Protein AF-A0AAV8ZSE7-F1 (afdb_monomer_lite)

Foldseek 3Di:
DPDPPDWQDFDWDQDPVVRDIDGFWTFDDDDPDDDPPDDDDGDTDGCVVCVVVVCCVVPPDPPD

Secondary structure (DSSP, 8-state):
------TT-EEEEEETTTTEEEEEEEEPP------TT-PPPPPEEEGGGGHHHHHHHHH-----

InterPro domains:
  IPR001254 Serine proteases, trypsin domain [PF00089] (8-54)
  IPR009003 Peptidase S1, PA clan [SSF50494] (8-58)

Organism: NCBI:txid1586634

Structure (mmCIF, N/CA/C/O backbone):
data_AF-A0AAV8ZSE7-F1
#
_entry.id   AF-A0AAV8ZSE7-F1
#
loop_
_atom_site.group_PDB
_atom_site.id
_atom_s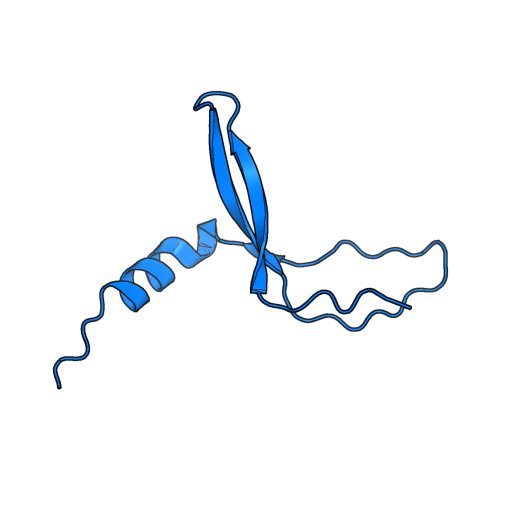ite.type_symbol
_atom_site.label_atom_id
_atom_site.label_alt_id
_atom_site.label_comp_id
_atom_site.label_asym_id
_atom_site.label_entity_id
_atom_site.label_seq_id
_atom_site.pdbx_PDB_ins_code
_atom_site.Cartn_x
_atom_site.Cartn_y
_atom_site.Cartn_z
_atom_site.occupancy
_atom_site.B_iso_or_equiv
_atom_site.auth_seq_id
_atom_site.auth_comp_id
_atom_site.auth_asym_id
_atom_site.auth_atom_id
_atom_site.pdbx_PDB_model_num
ATOM 1 N N . MET A 1 1 ? 16.893 13.994 -12.928 1.00 42.22 1 MET A N 1
ATOM 2 C CA . MET A 1 1 ? 15.726 13.090 -12.957 1.00 42.22 1 MET A CA 1
ATOM 3 C C . MET A 1 1 ? 15.048 13.205 -11.610 1.00 42.22 1 MET A C 1
ATOM 5 O O . MET A 1 1 ? 15.537 12.659 -10.634 1.00 42.22 1 MET A O 1
ATOM 9 N N . THR A 1 2 ? 14.026 14.047 -11.550 1.00 47.72 2 THR A N 1
ATOM 10 C CA . THR A 1 2 ? 13.171 14.269 -10.383 1.00 47.72 2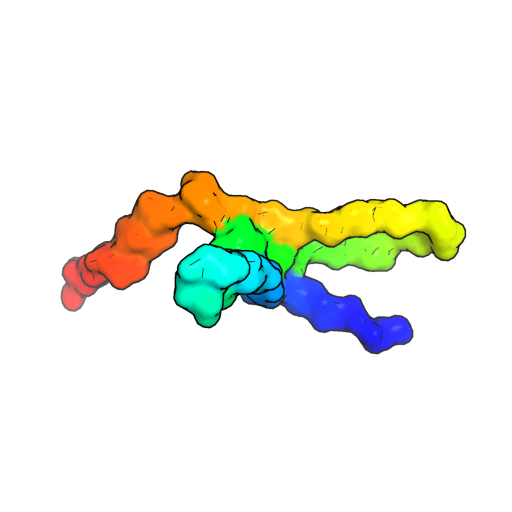 THR A CA 1
ATOM 11 C C . THR A 1 2 ? 12.134 13.159 -10.344 1.00 47.72 2 THR A C 1
ATOM 13 O O . THR A 1 2 ? 11.143 13.261 -11.049 1.00 47.72 2 THR A O 1
ATOM 16 N N . GLU A 1 3 ? 12.404 12.090 -9.603 1.00 49.62 3 GLU A N 1
ATOM 17 C CA . GLU A 1 3 ? 11.406 11.088 -9.203 1.00 49.62 3 GLU A CA 1
ATOM 18 C C . GLU A 1 3 ? 12.056 10.147 -8.186 1.00 49.62 3 GLU A C 1
ATOM 20 O O . GLU A 1 3 ? 12.279 8.954 -8.401 1.00 49.62 3 GLU A O 1
ATOM 25 N N . GLU A 1 4 ? 12.435 10.725 -7.051 1.00 53.59 4 GLU A N 1
ATOM 26 C CA . GLU A 1 4 ? 12.682 9.936 -5.854 1.00 53.59 4 GLU A CA 1
ATOM 27 C C . GLU A 1 4 ? 11.306 9.527 -5.306 1.00 53.59 4 GLU A C 1
ATOM 29 O O . GLU A 1 4 ? 10.706 10.190 -4.468 1.00 53.59 4 GLU A O 1
ATOM 34 N N . GLU A 1 5 ? 10.726 8.476 -5.889 1.00 58.88 5 GLU A N 1
ATOM 35 C CA . GLU A 1 5 ? 9.489 7.876 -5.390 1.00 58.88 5 GLU A CA 1
ATOM 36 C C . GLU A 1 5 ? 9.819 7.054 -4.141 1.00 58.88 5 GLU A C 1
ATOM 38 O O . GLU A 1 5 ? 10.196 5.876 -4.236 1.00 58.88 5 GLU A O 1
ATOM 43 N N . PHE A 1 6 ? 9.699 7.696 -2.978 1.00 67.12 6 PHE A N 1
ATOM 44 C CA . PHE A 1 6 ? 9.948 7.102 -1.669 1.00 67.12 6 PHE A CA 1
ATOM 45 C C . PHE A 1 6 ? 9.161 5.791 -1.488 1.00 67.12 6 PHE A C 1
ATOM 47 O O . PHE A 1 6 ? 7.967 5.692 -1.809 1.00 67.12 6 PHE A O 1
ATOM 54 N N . ALA A 1 7 ? 9.849 4.763 -0.981 1.00 82.62 7 ALA A N 1
ATOM 55 C CA . ALA A 1 7 ? 9.197 3.563 -0.467 1.00 82.62 7 ALA A CA 1
ATOM 56 C C . ALA A 1 7 ? 8.177 3.954 0.617 1.00 82.62 7 ALA A C 1
ATOM 58 O O . ALA A 1 7 ? 8.382 4.935 1.331 1.00 82.62 7 ALA A O 1
ATOM 59 N N . GLY A 1 8 ? 7.085 3.202 0.734 1.00 88.50 8 GLY A N 1
ATOM 60 C CA . GLY A 1 8 ? 6.003 3.508 1.676 1.00 88.50 8 GLY A CA 1
ATOM 61 C C . GLY A 1 8 ? 4.842 4.318 1.087 1.00 88.50 8 GLY A C 1
ATOM 62 O O . GLY A 1 8 ? 3.863 4.563 1.786 1.00 88.50 8 GLY A O 1
ATOM 63 N N . SER A 1 9 ? 4.902 4.708 -0.189 1.00 89.62 9 SER A N 1
ATOM 64 C CA . SER A 1 9 ? 3.815 5.444 -0.848 1.00 89.62 9 SER A CA 1
ATOM 65 C C . SER A 1 9 ? 2.597 4.536 -1.107 1.00 89.62 9 SER A C 1
ATOM 67 O O . SER A 1 9 ? 2.776 3.382 -1.506 1.00 89.62 9 SER A O 1
ATOM 69 N N . PRO A 1 10 ? 1.357 5.021 -0.917 1.00 92.75 10 PRO A N 1
ATOM 70 C CA . PRO A 1 10 ? 0.154 4.204 -1.071 1.00 92.75 10 PRO A CA 1
ATOM 71 C C . PRO A 1 10 ? -0.268 4.028 -2.539 1.00 92.75 10 PRO A C 1
ATOM 73 O O . PRO A 1 10 ? -0.201 4.959 -3.339 1.00 92.75 10 PRO A O 1
ATOM 76 N N . MET A 1 11 ? -0.790 2.846 -2.869 1.00 93.19 11 MET A N 1
ATOM 77 C CA . MET A 1 11 ? -1.616 2.596 -4.052 1.00 93.19 11 MET A CA 1
ATOM 78 C C . MET A 1 11 ? -3.070 2.432 -3.610 1.00 93.19 11 MET A C 1
ATOM 80 O O . MET A 1 11 ? -3.409 1.483 -2.897 1.00 93.19 11 MET A O 1
ATOM 84 N N . MET A 1 12 ? -3.923 3.341 -4.073 1.00 94.62 12 MET A N 1
ATOM 85 C CA . MET A 1 12 ? -5.352 3.350 -3.777 1.00 94.62 12 MET A CA 1
ATOM 86 C C . MET A 1 12 ? -6.155 2.945 -5.016 1.00 94.62 12 MET A C 1
ATOM 88 O O . MET A 1 12 ? -5.839 3.380 -6.122 1.00 94.62 12 MET A O 1
ATOM 92 N N . CYS A 1 13 ? -7.222 2.174 -4.822 1.00 94.25 13 CYS A N 1
ATOM 93 C CA . CYS A 1 13 ? -8.239 1.922 -5.844 1.00 94.25 13 CYS A CA 1
ATOM 94 C C . CYS A 1 13 ? -9.610 2.354 -5.337 1.00 94.25 13 CYS A C 1
ATOM 96 O O . CYS A 1 13 ? -9.936 2.137 -4.169 1.00 94.25 13 CYS A O 1
ATOM 98 N N . GLN A 1 14 ? -10.408 2.952 -6.216 1.00 95.50 14 GLN A N 1
ATOM 99 C CA . GLN A 1 14 ? -11.800 3.258 -5.927 1.00 95.50 14 GLN A CA 1
ATOM 100 C C . GLN A 1 14 ? -12.633 1.983 -6.078 1.00 95.50 14 GLN A C 1
ATOM 102 O O . GLN A 1 14 ? -12.486 1.248 -7.051 1.00 95.50 14 GLN A O 1
ATOM 107 N N . ASN A 1 15 ? -13.460 1.703 -5.076 1.00 90.75 15 ASN A N 1
ATOM 108 C CA . ASN A 1 15 ? -14.527 0.724 -5.163 1.00 90.75 15 ASN A CA 1
ATOM 109 C C . ASN A 1 15 ? -15.769 1.448 -5.688 1.00 90.75 15 ASN A C 1
ATOM 111 O O . ASN A 1 15 ? -16.325 2.294 -4.982 1.00 90.75 15 ASN A O 1
ATOM 115 N N . ASP A 1 16 ? -16.163 1.131 -6.919 1.00 88.25 16 ASP A N 1
ATOM 116 C CA . ASP A 1 16 ? -17.281 1.781 -7.606 1.00 88.25 16 ASP A CA 1
ATOM 117 C C . ASP A 1 16 ? -18.627 1.507 -6.915 1.00 88.25 16 ASP A C 1
ATOM 119 O O . ASP A 1 16 ? -19.500 2.370 -6.926 1.00 88.25 16 ASP A O 1
ATOM 123 N N . ASP A 1 17 ? -18.772 0.360 -6.244 1.00 91.12 17 ASP A N 1
ATOM 124 C CA . ASP A 1 17 ? -20.014 -0.023 -5.559 1.00 91.12 17 ASP A CA 1
ATOM 125 C C . ASP A 1 17 ? -20.210 0.715 -4.224 1.00 91.12 17 ASP A C 1
ATOM 127 O O . ASP A 1 17 ? -21.334 0.929 -3.772 1.00 91.12 17 ASP A O 1
ATOM 131 N N . GLU A 1 18 ? -19.111 1.089 -3.565 1.00 88.25 18 GLU A N 1
ATOM 132 C CA . GLU A 1 18 ? -19.129 1.665 -2.214 1.00 88.25 18 GLU A CA 1
ATOM 133 C C . GLU A 1 18 ? -18.754 3.152 -2.182 1.00 88.25 18 GLU A C 1
ATOM 135 O O . GLU A 1 18 ? -18.729 3.742 -1.100 1.00 88.25 18 GLU A O 1
ATOM 140 N N . GLU A 1 19 ? -18.414 3.743 -3.335 1.00 91.12 19 GLU A N 1
ATOM 141 C CA . GLU A 1 19 ? -17.853 5.099 -3.476 1.00 91.12 19 GLU A CA 1
ATOM 142 C C . GLU A 1 19 ? -16.659 5.358 -2.529 1.00 91.12 19 GLU A C 1
ATOM 144 O O . GLU A 1 19 ? -16.409 6.477 -2.072 1.00 91.12 19 GLU A O 1
ATOM 149 N N . ARG A 1 20 ? -15.897 4.304 -2.207 1.00 94.25 20 ARG A N 1
ATOM 150 C CA . ARG A 1 20 ? -14.806 4.330 -1.220 1.00 94.25 20 ARG A CA 1
ATOM 151 C C . ARG A 1 20 ? -13.465 4.018 -1.853 1.00 94.25 20 ARG A C 1
ATOM 153 O O . ARG A 1 20 ? -13.339 3.127 -2.685 1.00 94.25 20 ARG A O 1
ATOM 160 N N . TRP A 1 21 ? -12.431 4.699 -1.378 1.00 95.75 21 TRP A N 1
ATOM 161 C CA . TRP A 1 21 ? -11.051 4.402 -1.745 1.00 95.75 21 TRP A CA 1
ATOM 162 C C . TRP A 1 21 ? -10.457 3.363 -0.800 1.00 95.75 21 TRP A C 1
ATOM 164 O O . TRP A 1 21 ? -10.464 3.537 0.417 1.00 95.75 21 TRP A O 1
ATOM 174 N N . THR A 1 22 ? -9.903 2.299 -1.372 1.00 95.12 22 THR A N 1
ATOM 175 C CA . THR A 1 22 ? -9.257 1.207 -0.641 1.00 95.12 22 THR A CA 1
ATOM 176 C C . THR A 1 22 ? -7.758 1.220 -0.894 1.00 95.12 22 THR A C 1
ATOM 178 O O . THR A 1 22 ? -7.315 1.291 -2.040 1.00 95.12 22 THR A O 1
ATOM 181 N N . LEU A 1 23 ? -6.972 1.114 0.178 1.00 95.75 23 LEU A N 1
ATOM 182 C CA . LEU A 1 23 ? -5.528 0.914 0.100 1.00 95.75 23 LEU A CA 1
ATOM 183 C C . LEU A 1 23 ? -5.234 -0.536 -0.298 1.00 95.75 23 LEU A C 1
ATOM 185 O O . LEU A 1 23 ? -5.487 -1.456 0.481 1.00 95.75 23 LEU A O 1
ATOM 189 N N . ILE A 1 24 ? -4.689 -0.744 -1.496 1.00 96.06 24 ILE A N 1
ATOM 190 C CA . ILE A 1 24 ? -4.443 -2.092 -2.033 1.00 96.06 24 ILE A CA 1
ATOM 191 C C . ILE A 1 24 ? -2.961 -2.467 -2.095 1.00 96.06 24 ILE A C 1
ATOM 193 O O . ILE A 1 24 ? -2.629 -3.658 -2.086 1.00 96.06 24 ILE A O 1
ATOM 197 N N . GLY A 1 25 ? -2.071 -1.475 -2.106 1.00 95.81 25 GLY A N 1
ATOM 198 C CA . GLY A 1 25 ? -0.632 -1.683 -2.203 1.00 95.81 25 GLY A CA 1
ATOM 199 C C . GLY A 1 25 ? 0.171 -0.584 -1.521 1.00 95.81 25 GLY A C 1
ATOM 200 O O . GLY A 1 25 ? -0.299 0.543 -1.388 1.00 95.81 25 GLY A O 1
ATOM 201 N N . ILE A 1 26 ? 1.396 -0.908 -1.118 1.00 94.56 26 ILE A N 1
ATOM 202 C CA . ILE A 1 26 ? 2.400 0.061 -0.658 1.00 94.56 26 ILE A CA 1
ATOM 203 C C . ILE A 1 26 ? 3.654 -0.104 -1.513 1.00 94.56 26 ILE A C 1
ATOM 205 O O . ILE A 1 26 ? 4.059 -1.228 -1.809 1.00 94.56 26 ILE A O 1
ATOM 209 N N . THR A 1 27 ? 4.253 1.000 -1.958 1.00 90.19 27 THR A N 1
ATOM 210 C CA . THR A 1 27 ? 5.452 0.950 -2.798 1.00 90.19 27 THR A CA 1
ATOM 211 C C . THR A 1 27 ? 6.643 0.395 -2.024 1.00 90.19 27 THR A C 1
ATOM 213 O O . THR A 1 27 ? 6.985 0.874 -0.942 1.00 90.19 27 THR A O 1
ATOM 216 N N . ASN A 1 28 ? 7.355 -0.555 -2.624 1.00 85.94 28 ASN A N 1
ATOM 217 C CA . ASN A 1 28 ? 8.673 -0.956 -2.142 1.00 85.94 28 ASN A CA 1
ATOM 218 C C . ASN A 1 28 ? 9.765 -0.019 -2.686 1.00 85.94 28 ASN A C 1
ATOM 220 O O . ASN A 1 28 ? 9.535 0.795 -3.592 1.00 85.94 28 ASN A O 1
ATOM 224 N N . TRP A 1 29 ? 10.979 -0.158 -2.150 1.00 77.69 29 TRP A N 1
ATOM 225 C CA . TRP A 1 29 ? 12.166 0.489 -2.706 1.00 77.69 29 TRP A CA 1
ATOM 226 C C . TRP A 1 29 ? 12.505 -0.120 -4.072 1.00 77.69 29 TRP A C 1
ATOM 228 O O . TRP A 1 29 ? 12.398 -1.332 -4.269 1.00 77.69 29 T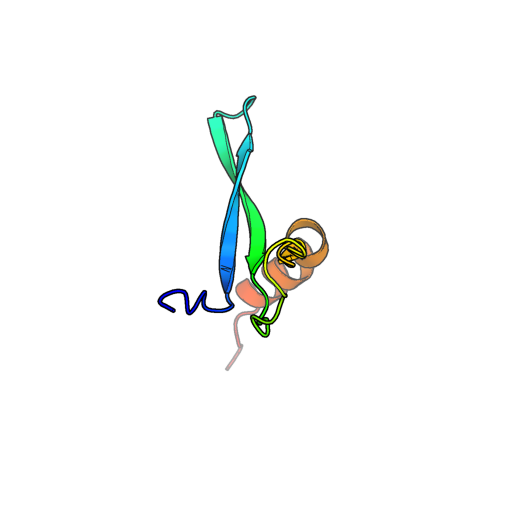RP A O 1
ATOM 238 N N . ARG A 1 30 ? 12.923 0.709 -5.032 1.00 74.50 30 ARG A N 1
ATOM 239 C CA . ARG A 1 30 ? 13.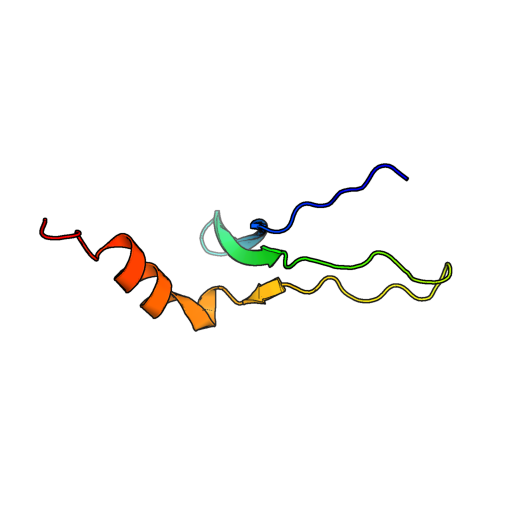378 0.239 -6.347 1.00 74.50 30 ARG A CA 1
ATOM 240 C C . ARG A 1 30 ? 14.625 0.989 -6.782 1.00 74.50 30 ARG A C 1
ATOM 242 O O . ARG A 1 30 ? 14.785 2.165 -6.475 1.00 74.50 30 ARG A O 1
ATOM 249 N N . ILE A 1 31 ? 15.442 0.333 -7.596 1.00 70.69 31 ILE A N 1
ATOM 250 C CA . ILE A 1 31 ? 16.491 1.000 -8.365 1.00 70.69 31 ILE A CA 1
ATOM 251 C C . ILE A 1 31 ? 15.886 1.383 -9.715 1.00 70.69 31 ILE A C 1
ATOM 253 O O . ILE A 1 31 ? 15.459 0.519 -10.483 1.00 70.69 31 ILE A O 1
ATOM 257 N N . ALA A 1 32 ? 15.820 2.681 -10.005 1.00 66.00 32 ALA A N 1
ATOM 258 C CA . ALA A 1 32 ? 15.385 3.169 -11.307 1.00 66.00 32 ALA A CA 1
ATOM 259 C C . ALA A 1 32 ? 16.498 2.924 -12.337 1.00 66.00 32 ALA A C 1
ATOM 261 O O . ALA A 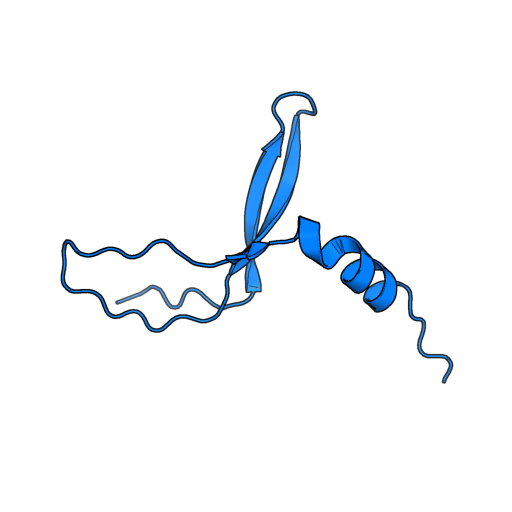1 32 ? 17.458 3.681 -12.400 1.00 66.00 32 ALA A O 1
ATOM 262 N N . CYS A 1 33 ? 16.398 1.847 -13.115 1.00 64.06 33 CYS A N 1
ATOM 263 C CA . CYS A 1 33 ? 17.323 1.542 -14.208 1.00 64.06 33 CYS A CA 1
ATOM 264 C C . CYS A 1 33 ? 16.606 0.708 -15.279 1.00 64.06 33 CYS A C 1
ATOM 266 O O . CYS A 1 33 ? 16.627 -0.525 -15.244 1.00 64.06 33 CYS A O 1
ATOM 268 N N . SER A 1 34 ? 16.002 1.385 -16.252 1.00 62.31 34 SER A N 1
ATOM 269 C CA . SER A 1 34 ? 15.591 0.773 -17.515 1.00 62.31 34 SER A CA 1
ATOM 270 C C . SER A 1 34 ? 16.073 1.636 -18.672 1.00 62.31 34 SER A C 1
ATOM 272 O O . SER A 1 34 ? 16.027 2.861 -18.598 1.00 62.31 34 SER A O 1
ATOM 274 N N . LYS A 1 35 ? 16.531 0.998 -19.754 1.00 67.88 35 LYS A N 1
ATOM 275 C CA . LYS A 1 35 ? 16.679 1.688 -21.041 1.00 67.88 35 LYS A CA 1
ATOM 276 C C . LYS A 1 35 ? 15.298 2.210 -21.457 1.00 67.88 35 LYS A C 1
ATOM 278 O O . LYS A 1 35 ? 14.302 1.526 -21.205 1.00 67.88 35 LYS A O 1
ATOM 283 N N . ASN A 1 36 ? 15.239 3.383 -22.092 1.00 64.50 36 ASN A N 1
ATOM 284 C CA . ASN A 1 36 ? 13.992 3.899 -22.669 1.00 64.50 36 ASN A CA 1
ATOM 285 C C . ASN A 1 36 ? 13.312 2.799 -23.501 1.00 64.50 36 ASN A C 1
ATOM 287 O O . ASN A 1 36 ? 13.960 2.177 -24.343 1.00 64.50 36 ASN A O 1
ATOM 291 N N . GLY A 1 37 ? 12.029 2.542 -23.235 1.00 65.88 37 GLY A N 1
ATOM 292 C CA . GLY A 1 37 ? 11.249 1.496 -23.907 1.00 65.88 37 GLY A CA 1
ATOM 293 C C . GLY A 1 37 ? 11.260 0.115 -23.237 1.00 65.88 37 GLY A C 1
ATOM 294 O O . GLY A 1 37 ? 10.674 -0.814 -23.781 1.00 65.88 37 GLY A O 1
ATOM 295 N N . THR A 1 38 ? 11.894 -0.062 -22.071 1.00 73.19 38 THR A N 1
ATOM 296 C CA . THR A 1 38 ? 11.785 -1.300 -21.265 1.00 73.19 38 THR A CA 1
ATOM 297 C C . THR A 1 38 ? 11.298 -0.988 -19.854 1.00 73.19 38 THR A C 1
ATOM 299 O O . THR A 1 38 ? 11.984 -1.236 -18.859 1.00 73.19 38 THR A O 1
ATOM 302 N N . GLU A 1 39 ? 10.121 -0.385 -19.752 1.00 72.25 39 GLU A N 1
ATOM 303 C CA . GLU A 1 39 ? 9.503 -0.104 -18.460 1.00 72.25 39 GLU A CA 1
ATOM 304 C C . GLU A 1 39 ? 9.149 -1.420 -17.763 1.00 72.25 39 GLU A C 1
ATOM 306 O O . GLU A 1 39 ? 8.563 -2.329 -18.352 1.00 72.25 39 GLU A O 1
ATOM 311 N N . ARG A 1 40 ? 9.567 -1.546 -16.503 1.00 75.25 40 ARG A N 1
ATOM 312 C CA . ARG A 1 40 ? 9.149 -2.652 -15.644 1.00 75.25 40 ARG A CA 1
ATOM 313 C C . ARG A 1 40 ? 7.965 -2.171 -14.811 1.00 75.25 40 ARG A C 1
ATOM 315 O O . ARG A 1 40 ? 8.012 -1.030 -14.348 1.00 75.25 40 ARG A O 1
ATOM 322 N N . PRO A 1 41 ? 6.948 -3.016 -14.575 1.00 81.50 41 PRO A N 1
ATOM 323 C CA . PRO A 1 41 ? 5.860 -2.662 -13.676 1.00 81.50 41 PRO A CA 1
ATOM 324 C C . PRO A 1 41 ? 6.399 -2.219 -12.315 1.00 81.50 41 PRO A C 1
ATOM 326 O O . PRO A 1 41 ? 7.368 -2.791 -11.801 1.00 81.50 41 PRO A O 1
ATOM 329 N N . ARG A 1 42 ? 5.764 -1.208 -11.717 1.00 82.12 42 ARG A N 1
ATOM 330 C CA . ARG A 1 42 ? 6.040 -0.851 -10.326 1.00 82.12 42 ARG A CA 1
ATOM 331 C C . ARG A 1 42 ? 5.582 -2.009 -9.438 1.00 82.12 42 ARG A C 1
ATOM 333 O O . ARG A 1 42 ? 4.487 -2.539 -9.606 1.00 82.12 42 ARG A O 1
ATOM 340 N N . MET A 1 43 ? 6.451 -2.401 -8.514 1.00 87.19 43 MET A N 1
ATOM 341 C CA . MET A 1 43 ? 6.152 -3.419 -7.514 1.00 87.19 43 MET A CA 1
ATOM 342 C C . MET A 1 43 ? 5.511 -2.767 -6.285 1.00 87.19 43 MET A C 1
ATOM 344 O O . MET A 1 43 ? 5.770 -1.599 -5.973 1.00 87.19 43 MET A O 1
ATOM 348 N N . TYR A 1 44 ? 4.644 -3.530 -5.625 1.00 91.44 44 TYR A N 1
ATOM 349 C CA . TYR A 1 44 ? 3.936 -3.118 -4.421 1.00 91.44 44 TYR A CA 1
ATOM 350 C C . TYR A 1 44 ? 3.744 -4.317 -3.505 1.00 91.44 44 TYR A C 1
ATOM 352 O O . TYR A 1 44 ? 3.470 -5.425 -3.974 1.00 91.44 44 TYR A O 1
ATOM 360 N N . ASP A 1 45 ? 3.805 -4.073 -2.203 1.00 94.00 45 ASP A N 1
ATOM 361 C CA . ASP A 1 45 ? 3.404 -5.057 -1.210 1.00 94.00 45 ASP A CA 1
ATOM 362 C C . ASP A 1 45 ? 1.877 -5.106 -1.143 1.00 94.00 45 ASP A C 1
ATOM 364 O O . ASP A 1 45 ? 1.214 -4.097 -0.894 1.00 94.00 45 ASP A O 1
ATOM 368 N N . LYS A 1 46 ? 1.301 -6.286 -1.398 1.00 95.69 46 LYS A N 1
ATOM 369 C CA . LYS A 1 46 ? -0.153 -6.480 -1.437 1.00 95.69 46 LYS A CA 1
ATOM 370 C C . LYS A 1 46 ? -0.741 -6.403 -0.031 1.00 95.69 46 LYS A C 1
ATOM 372 O O . LYS A 1 46 ? -0.493 -7.275 0.806 1.00 95.69 46 LYS A O 1
ATOM 377 N N . ILE A 1 47 ? -1.597 -5.412 0.204 1.00 96.50 47 ILE A N 1
ATOM 378 C CA . ILE A 1 47 ? -2.122 -5.127 1.546 1.00 96.50 47 ILE A CA 1
ATOM 379 C C . ILE A 1 47 ? -3.083 -6.207 2.023 1.00 96.50 47 ILE A C 1
ATOM 381 O O . ILE A 1 47 ? -2.976 -6.653 3.162 1.00 96.50 47 ILE A O 1
ATOM 385 N N . ALA A 1 48 ? -3.942 -6.713 1.136 1.00 96.12 48 ALA A N 1
ATOM 386 C CA . ALA A 1 48 ? -4.920 -7.749 1.472 1.00 96.12 48 ALA A CA 1
ATOM 387 C C . ALA A 1 48 ? -4.289 -9.006 2.109 1.00 96.12 48 ALA A C 1
ATOM 389 O O . ALA A 1 48 ? -4.878 -9.595 3.010 1.00 96.12 48 ALA A O 1
ATOM 390 N N . SER A 1 49 ? -3.079 -9.391 1.688 1.00 96.81 49 SER A N 1
ATOM 391 C CA . SER A 1 49 ? -2.375 -10.561 2.232 1.00 96.81 49 SER A CA 1
ATOM 392 C C . SER A 1 49 ? -1.810 -10.339 3.641 1.00 96.81 49 SER A C 1
ATOM 394 O O . SER A 1 49 ? -1.510 -11.305 4.332 1.00 96.81 49 SER A O 1
ATOM 396 N N . ASN A 1 50 ? -1.662 -9.081 4.066 1.00 95.88 50 ASN A N 1
ATOM 397 C CA . ASN A 1 50 ? -0.974 -8.689 5.297 1.00 95.88 50 ASN A CA 1
ATOM 398 C C . ASN A 1 50 ? -1.920 -8.112 6.365 1.00 95.88 50 ASN A C 1
ATOM 400 O O . ASN A 1 50 ? -1.468 -7.720 7.436 1.00 95.88 50 ASN A O 1
ATOM 404 N N . VAL A 1 51 ? -3.233 -8.062 6.108 1.00 96.62 51 VAL A N 1
ATOM 405 C CA . VAL A 1 51 ? -4.207 -7.383 6.984 1.00 96.62 51 VAL A CA 1
ATOM 406 C C . VAL A 1 51 ? -4.189 -7.912 8.421 1.00 96.62 51 VAL A C 1
ATOM 408 O O . VAL A 1 51 ? -4.312 -7.120 9.352 1.00 96.62 51 VAL A O 1
ATOM 411 N N . ASN A 1 52 ? -4.030 -9.223 8.621 1.00 96.50 52 ASN A N 1
ATOM 412 C CA . ASN A 1 52 ? -3.997 -9.803 9.967 1.00 96.50 52 ASN A CA 1
ATOM 413 C C . ASN A 1 52 ? -2.779 -9.310 10.754 1.00 96.50 52 ASN A C 1
ATOM 415 O O . ASN A 1 52 ? -2.947 -8.752 11.832 1.00 96.50 52 ASN A O 1
ATOM 419 N N . TRP A 1 53 ? -1.586 -9.396 10.159 1.00 96.19 53 TRP A N 1
ATOM 420 C CA . TRP A 1 53 ? -0.357 -8.880 10.762 1.00 96.19 53 TRP A CA 1
ATOM 421 C C . TRP A 1 53 ? -0.435 -7.372 11.044 1.00 96.19 53 TRP A C 1
ATOM 423 O O . TRP A 1 53 ? -0.027 -6.924 12.115 1.00 96.19 53 TRP A O 1
ATOM 433 N N . ILE A 1 54 ? -1.003 -6.585 10.121 1.00 95.56 54 ILE A N 1
ATOM 434 C CA . ILE A 1 54 ? -1.205 -5.142 10.327 1.00 95.56 54 ILE A CA 1
ATOM 435 C C . ILE A 1 54 ? -2.092 -4.908 11.553 1.00 95.56 54 ILE A C 1
ATOM 437 O O . ILE A 1 54 ? -1.743 -4.104 12.412 1.00 95.56 54 ILE A O 1
ATOM 441 N N . ARG A 1 55 ? -3.224 -5.618 11.657 1.00 95.81 55 ARG A N 1
ATOM 442 C CA . ARG A 1 55 ? -4.148 -5.500 12.796 1.00 95.81 55 ARG A CA 1
ATOM 443 C C . ARG A 1 55 ? -3.483 -5.894 14.106 1.00 95.81 55 ARG A C 1
ATOM 445 O O . ARG A 1 55 ? -3.601 -5.155 15.076 1.00 95.81 55 ARG A O 1
ATOM 452 N N . GLU A 1 56 ? -2.779 -7.017 14.133 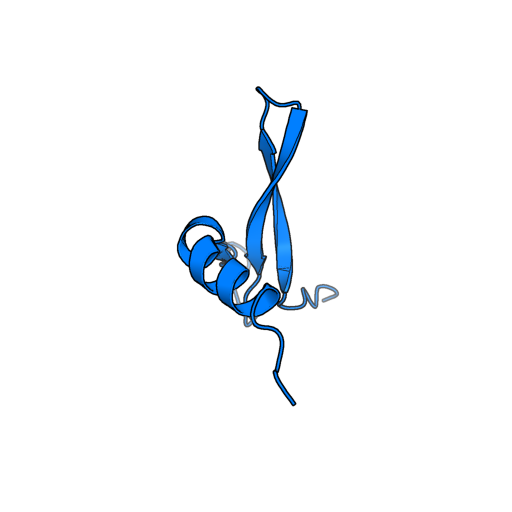1.00 96.00 56 GLU A N 1
ATOM 453 C CA . GLU A 1 56 ? -2.027 -7.465 15.308 1.00 96.00 56 GLU A CA 1
ATOM 454 C C . GLU A 1 56 ? -1.001 -6.408 15.735 1.00 96.00 56 GLU A C 1
ATOM 456 O O . GLU A 1 56 ? -0.965 -6.016 16.896 1.00 96.00 56 GLU A O 1
ATOM 461 N N . SER A 1 57 ? -0.249 -5.855 14.784 1.00 95.38 57 SER A N 1
ATOM 462 C CA . SER A 1 57 ? 0.793 -4.861 15.060 1.00 95.38 57 SER A CA 1
ATOM 463 C C . SER A 1 57 ? 0.243 -3.547 15.621 1.00 95.38 57 SER A C 1
ATOM 465 O O . SER A 1 57 ? 0.846 -2.976 16.521 1.00 95.38 57 SER A O 1
ATOM 467 N N . ILE A 1 58 ? -0.899 -3.057 15.118 1.00 94.62 58 ILE A N 1
ATOM 468 C CA . ILE A 1 58 ? -1.495 -1.793 15.599 1.00 94.62 58 ILE A CA 1
ATOM 469 C C . ILE A 1 58 ? -2.326 -1.958 16.877 1.00 94.62 58 ILE A C 1
ATOM 471 O O . ILE A 1 58 ? -2.615 -0.968 17.544 1.00 94.62 58 ILE A O 1
ATOM 475 N N . THR A 1 59 ? -2.759 -3.183 17.194 1.00 93.62 59 THR A N 1
ATOM 476 C CA . THR A 1 59 ? -3.549 -3.483 18.403 1.00 93.62 59 THR A CA 1
ATOM 477 C C . THR A 1 59 ? -2.701 -4.018 19.548 1.00 93.62 59 THR A C 1
ATOM 479 O O . THR A 1 59 ? -3.160 -3.997 20.688 1.00 93.62 59 THR A O 1
ATOM 482 N N . SER A 1 60 ? -1.472 -4.458 19.269 1.00 82.31 60 SER A N 1
ATOM 483 C CA . SER A 1 60 ? -0.485 -4.819 20.278 1.00 82.31 60 SER A CA 1
ATOM 484 C C . SER A 1 60 ? -0.099 -3.579 21.085 1.00 82.31 60 SER A C 1
ATOM 486 O O . SER A 1 60 ? 0.841 -2.861 20.758 1.00 82.31 60 SER A O 1
ATOM 488 N N . THR A 1 61 ? -0.845 -3.308 22.153 1.00 71.06 61 THR A N 1
ATOM 489 C CA . THR A 1 61 ? -0.423 -2.401 23.218 1.00 71.06 61 THR A CA 1
ATOM 490 C C . THR A 1 61 ? 0.809 -2.991 23.886 1.00 71.06 61 THR A C 1
ATOM 492 O O . THR A 1 61 ? 0.704 -4.032 24.542 1.00 71.06 61 THR A O 1
ATOM 495 N N . ASP A 1 62 ? 1.956 -2.327 23.731 1.00 67.69 62 ASP A N 1
ATOM 496 C CA . ASP A 1 62 ? 3.137 -2.585 24.553 1.00 67.69 62 ASP A CA 1
ATOM 497 C C . ASP A 1 62 ? 2.719 -2.453 26.019 1.00 67.69 62 ASP A C 1
ATOM 499 O O . ASP A 1 62 ? 2.434 -1.365 26.522 1.00 67.69 62 ASP A O 1
ATOM 503 N N . THR A 1 63 ? 2.600 -3.592 26.695 1.00 59.41 63 THR A N 1
ATOM 504 C CA . THR A 1 63 ? 2.423 -3.626 28.142 1.00 59.41 63 THR A CA 1
ATOM 505 C C . THR A 1 63 ? 3.805 -3.400 28.741 1.00 59.41 63 THR A C 1
ATOM 507 O O . THR A 1 63 ? 4.524 -4.353 29.033 1.00 59.41 63 THR A O 1
ATOM 510 N N . THR A 1 64 ? 4.187 -2.131 28.860 1.00 52.56 64 THR A N 1
ATOM 511 C CA . THR A 1 64 ? 5.324 -1.673 29.672 1.00 52.56 64 THR A CA 1
ATOM 512 C C . THR A 1 64 ? 4.836 -0.715 30.735 1.00 52.56 64 THR A C 1
ATOM 514 O O . THR A 1 64 ? 4.024 0.172 30.388 1.00 52.56 64 THR A O 1
#

Sequence (64 aa):
MTEEEFAGSPMMCQNDDEERWTLIGITNWRIACSKNGTERPRMYDKIASNVNWIRESITSTDTT

Radius of gyration: 16.16 Å; chains: 1; bounding box: 37×25×54 Å

pLDDT: mean 82.62, std 15.11, range [42.22, 96.81]